Protein AF-A0A352CDT3-F1 (afdb_monomer)

Secondary structure (DSSP, 8-state):
-HHHH-SSS-EEEEESSHHHHHHHHIIIIIS---EEEEE--TTS---GGG--TTSEEEE-SEETTTTEE----TTS-TT-

Solvent-accessible surface area (backbone atoms only — not comparable to full-atom values): 4871 Å² total; per-residue (Å²): 111,68,91,80,75,64,73,95,51,42,33,38,37,41,20,30,26,67,70,26,50,51,49,48,45,40,41,54,74,72,66,59,48,65,63,47,79,43,72,33,60,78,52,34,85,44,75,59,74,72,57,54,92,80,35,51,82,45,64,57,64,61,24,73,84,42,74,42,59,66,92,76,64,87,55,53,72,89,91,114

Sequence (80 aa):
AMWSMLGPRPVDVFAWESFGEDWVTDAVKQLKLDAKIHVAPYGVLPDLRAARADADIVFTQNGTTAGVKIPDFDWIAADR

Foldseek 3Di:
DVLVPDDPFEEEQWDQADVSVVVVCCCCPPVNGNYDYFYDHHLDGGDLLVDDQGHHYHYDQQRPRRRDHDPDDPSHDPVD

Mean predicted aligned error: 3.01 Å

Radius of gyration: 11.99 Å; Cα contacts (8 Å, |Δi|>4): 131; chains: 1; bounding box: 27×27×27 Å

Structure (mmCIF, N/CA/C/O backbone):
data_AF-A0A352CDT3-F1
#
_entry.id   AF-A0A352CDT3-F1
#
loop_
_atom_site.group_PDB
_atom_site.id
_atom_site.type_symbol
_atom_site.label_atom_id
_atom_site.label_alt_id
_atom_site.label_comp_id
_atom_site.label_asym_id
_atom_site.label_entity_id
_atom_site.label_seq_id
_atom_site.pdbx_PDB_ins_code
_atom_site.Cartn_x
_atom_site.Cartn_y
_atom_site.Cartn_z
_atom_site.occupancy
_atom_site.B_iso_or_equiv
_atom_site.auth_seq_id
_atom_site.auth_comp_id
_atom_site.auth_asym_id
_atom_site.auth_atom_id
_atom_site.pdbx_PDB_model_num
ATOM 1 N N . ALA A 1 1 ? -8.536 8.448 -2.005 1.00 70.12 1 ALA A N 1
ATOM 2 C CA . ALA A 1 1 ? -9.470 7.413 -1.510 1.00 70.12 1 ALA A CA 1
ATOM 3 C C . ALA A 1 1 ? -8.984 6.784 -0.203 1.00 70.12 1 ALA A C 1
ATOM 5 O O . ALA A 1 1 ? -9.779 6.697 0.718 1.00 70.12 1 ALA A O 1
ATOM 6 N N . MET A 1 2 ? -7.697 6.418 -0.086 1.00 85.06 2 MET A N 1
ATOM 7 C CA . MET A 1 2 ? -7.101 5.787 1.108 1.00 85.06 2 MET A CA 1
ATOM 8 C C . MET A 1 2 ? -7.578 6.366 2.457 1.00 85.06 2 MET A C 1
ATOM 10 O O . MET A 1 2 ? -8.055 5.623 3.306 1.00 85.06 2 MET A O 1
ATOM 14 N N . TRP A 1 3 ? -7.545 7.694 2.611 1.00 89.94 3 TRP A N 1
ATOM 15 C CA . TRP A 1 3 ? -7.921 8.405 3.843 1.00 89.94 3 TRP A CA 1
ATOM 16 C C . TRP A 1 3 ? -9.366 8.186 4.315 1.00 89.94 3 TRP A C 1
ATOM 18 O O . TRP A 1 3 ? -9.672 8.438 5.474 1.00 89.94 3 TRP A O 1
ATOM 28 N N . SER A 1 4 ? -10.261 7.743 3.434 1.00 90.06 4 SER A N 1
ATOM 29 C CA . SER A 1 4 ? -11.674 7.511 3.753 1.00 90.06 4 SER A CA 1
ATOM 30 C C . SER A 1 4 ? -12.051 6.028 3.748 1.00 90.06 4 SER A C 1
ATOM 32 O O . SER A 1 4 ? -13.212 5.711 3.977 1.00 90.06 4 SER A O 1
ATOM 34 N N . MET A 1 5 ? -11.104 5.130 3.448 1.00 89.50 5 MET A N 1
ATOM 35 C CA . MET A 1 5 ? -11.356 3.690 3.284 1.00 89.50 5 MET A CA 1
ATOM 36 C C . MET A 1 5 ? -10.648 2.820 4.330 1.00 89.50 5 MET A C 1
ATOM 38 O O . MET A 1 5 ? -10.983 1.649 4.447 1.00 89.50 5 MET A O 1
ATOM 42 N N . LEU A 1 6 ? -9.689 3.370 5.081 1.00 92.44 6 LEU A N 1
ATOM 43 C CA . LEU A 1 6 ? -8.901 2.640 6.080 1.00 92.44 6 LEU A CA 1
ATOM 44 C C . LEU A 1 6 ? -9.288 3.028 7.514 1.00 92.44 6 LEU A C 1
ATOM 46 O O . LEU A 1 6 ? -9.877 4.085 7.740 1.00 92.44 6 LEU A O 1
ATOM 50 N N . GLY A 1 7 ? -8.914 2.190 8.487 1.00 87.25 7 GLY A N 1
ATOM 51 C CA . GLY A 1 7 ? -9.083 2.477 9.921 1.00 87.25 7 GLY A CA 1
ATOM 52 C C . GLY A 1 7 ? -9.571 1.303 10.779 1.00 87.25 7 GLY A C 1
ATOM 53 O O . GLY A 1 7 ? -9.041 1.123 11.873 1.00 87.25 7 GLY A O 1
ATOM 54 N N . PRO A 1 8 ? -10.551 0.495 10.330 1.00 91.88 8 PRO A N 1
ATOM 55 C CA . PRO A 1 8 ? -11.089 -0.598 11.148 1.00 91.88 8 PRO A CA 1
ATOM 56 C C . PRO A 1 8 ? -10.177 -1.825 11.295 1.00 91.88 8 PRO A C 1
ATOM 58 O O . PRO A 1 8 ? -10.337 -2.579 12.253 1.00 91.88 8 PRO A O 1
ATOM 61 N N . ARG A 1 9 ? -9.255 -2.054 10.351 1.00 94.12 9 ARG A N 1
ATOM 62 C CA . ARG A 1 9 ? -8.326 -3.196 10.338 1.00 94.12 9 ARG A CA 1
ATOM 63 C C . ARG A 1 9 ? -6.872 -2.710 10.379 1.00 94.12 9 ARG A C 1
ATOM 65 O O . ARG A 1 9 ? -6.612 -1.574 9.971 1.00 94.12 9 ARG A O 1
ATOM 72 N N . PRO A 1 10 ? -5.920 -3.554 10.826 1.00 95.62 10 PRO A N 1
ATOM 73 C CA . PRO A 1 10 ? -4.502 -3.310 10.586 1.00 95.62 10 PRO A CA 1
ATOM 74 C C . PRO A 1 10 ? -4.237 -3.138 9.089 1.00 95.62 10 PRO A C 1
ATOM 76 O O . PRO A 1 10 ? -4.980 -3.663 8.259 1.00 95.62 10 PRO A O 1
ATOM 79 N N . VAL A 1 11 ? -3.162 -2.437 8.740 1.00 96.81 11 VAL A N 1
ATOM 80 C CA . VAL A 1 11 ? -2.823 -2.134 7.344 1.00 96.81 11 VAL A CA 1
ATOM 81 C C . VAL A 1 11 ? -1.411 -2.611 7.024 1.00 96.81 11 VAL A C 1
ATOM 83 O O . VAL A 1 11 ? -0.492 -2.436 7.819 1.00 96.81 11 VAL A O 1
ATOM 86 N N . ASP A 1 12 ? -1.224 -3.203 5.852 1.00 97.38 12 ASP A N 1
ATOM 87 C CA . ASP A 1 12 ? 0.085 -3.433 5.248 1.00 97.38 12 ASP A CA 1
ATOM 88 C C . ASP A 1 12 ? 0.302 -2.430 4.117 1.00 97.38 12 ASP A C 1
ATOM 90 O O . ASP A 1 12 ? -0.505 -2.344 3.190 1.00 97.38 12 ASP A O 1
ATOM 94 N N . VAL A 1 13 ? 1.402 -1.680 4.178 1.00 97.31 13 VAL A N 1
ATOM 95 C CA . VAL A 1 13 ? 1.777 -0.727 3.125 1.00 97.31 13 VAL A CA 1
ATOM 96 C C . VAL A 1 13 ? 3.065 -1.1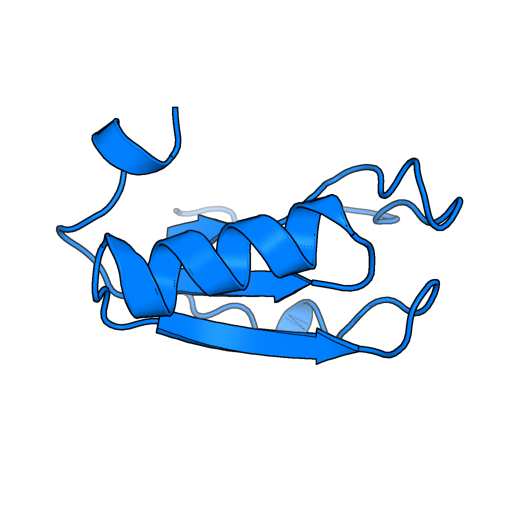94 2.460 1.00 97.31 13 VAL A C 1
ATOM 98 O O . VAL A 1 13 ? 4.098 -1.306 3.122 1.00 97.31 13 VAL A O 1
ATOM 101 N N . PHE A 1 14 ? 3.009 -1.451 1.155 1.00 97.12 14 PHE A N 1
ATOM 102 C CA . PHE A 1 14 ? 4.158 -1.846 0.340 1.00 97.12 14 PHE A CA 1
ATOM 103 C C . PHE A 1 14 ? 4.638 -0.661 -0.501 1.00 97.12 14 PHE A C 1
ATOM 105 O O . PHE A 1 14 ? 3.846 -0.050 -1.221 1.00 97.12 14 PHE A O 1
ATOM 112 N N . ALA A 1 15 ? 5.934 -0.352 -0.430 1.00 96.25 15 ALA A N 1
ATOM 113 C CA . ALA A 1 15 ? 6.528 0.797 -1.112 1.00 96.25 15 ALA A CA 1
ATOM 114 C C . ALA A 1 15 ? 7.872 0.446 -1.771 1.00 96.25 15 ALA A C 1
ATOM 116 O O . ALA A 1 15 ? 8.748 -0.150 -1.146 1.00 96.25 15 ALA A O 1
ATOM 117 N N . TRP A 1 16 ? 8.026 0.832 -3.038 1.00 94.94 16 TRP A N 1
ATOM 118 C CA . TRP A 1 16 ? 9.253 0.668 -3.839 1.00 94.94 16 TRP A CA 1
ATOM 119 C C . TRP A 1 16 ? 9.478 1.819 -4.830 1.00 94.94 16 TRP A C 1
ATOM 121 O O . TRP A 1 16 ? 10.252 1.712 -5.787 1.00 94.94 16 TRP A O 1
ATOM 131 N N . GLU A 1 17 ? 8.724 2.898 -4.648 1.00 93.19 17 GLU A N 1
ATOM 132 C CA . GLU A 1 17 ? 8.619 4.030 -5.556 1.00 93.19 17 GLU A CA 1
ATOM 133 C C . GLU A 1 17 ? 8.009 5.222 -4.798 1.00 93.19 17 GLU A C 1
ATOM 135 O O . GLU A 1 17 ? 7.415 5.037 -3.729 1.00 93.19 17 GLU A O 1
ATOM 140 N N . SER A 1 18 ? 8.138 6.433 -5.340 1.00 93.44 18 SER A N 1
ATOM 141 C CA . SER A 1 18 ? 7.804 7.675 -4.629 1.00 93.44 18 SER A CA 1
ATOM 142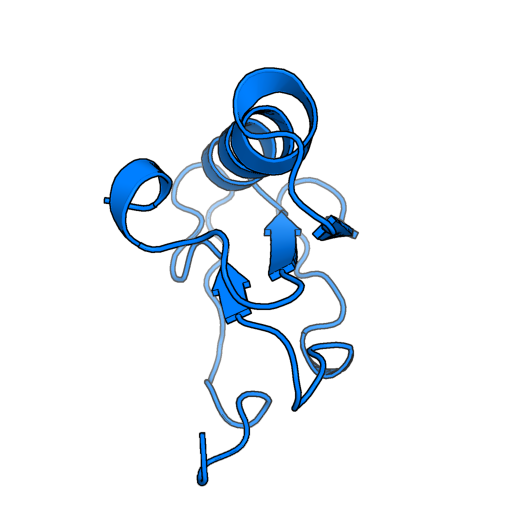 C C . SER A 1 18 ? 6.361 7.751 -4.112 1.00 93.44 18 SER A C 1
ATOM 144 O O . SER A 1 18 ? 6.159 8.134 -2.964 1.00 93.44 18 SER A O 1
ATOM 146 N N . PHE A 1 19 ? 5.348 7.346 -4.888 1.00 93.50 19 PHE A N 1
ATOM 147 C CA . PHE A 1 19 ? 3.958 7.397 -4.406 1.00 93.50 19 PHE A CA 1
ATOM 148 C C . PHE A 1 19 ? 3.703 6.407 -3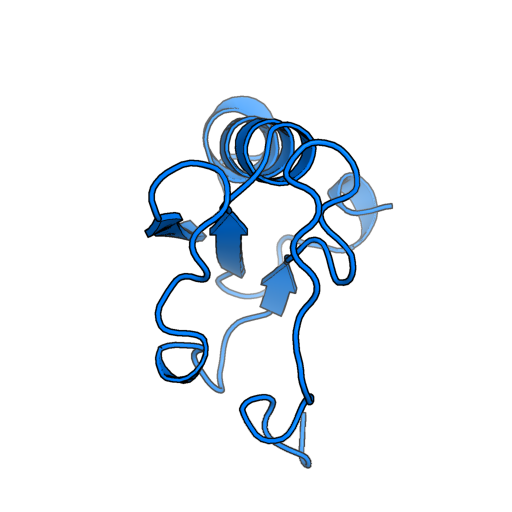.262 1.00 93.50 19 PHE A C 1
ATOM 150 O O . PHE A 1 19 ? 2.928 6.696 -2.351 1.00 93.50 19 PHE A O 1
ATOM 157 N N . GLY A 1 20 ? 4.371 5.250 -3.281 1.00 93.56 20 GLY A N 1
ATOM 158 C CA . GLY A 1 20 ? 4.307 4.292 -2.180 1.00 93.56 20 GLY A CA 1
ATOM 159 C C . GLY A 1 20 ? 4.908 4.867 -0.895 1.00 93.56 20 GLY A C 1
ATOM 160 O O . GLY A 1 20 ? 4.338 4.692 0.180 1.00 93.56 20 GLY A O 1
ATOM 161 N N . GLU A 1 21 ? 6.021 5.600 -0.996 1.00 94.44 21 GLU A N 1
ATOM 162 C CA . GLU A 1 21 ? 6.642 6.285 0.148 1.00 94.44 21 GLU A CA 1
ATOM 163 C C . GLU A 1 21 ? 5.742 7.387 0.736 1.00 94.44 21 GLU A C 1
ATOM 165 O O . GLU A 1 21 ? 5.644 7.528 1.963 1.00 94.44 21 GLU A O 1
ATOM 170 N N . ASP A 1 22 ? 5.024 8.123 -0.114 1.00 95.00 22 ASP A N 1
ATOM 171 C CA . ASP A 1 22 ? 4.029 9.104 0.332 1.00 95.00 22 ASP A CA 1
ATOM 172 C C . ASP A 1 22 ? 2.877 8.424 1.086 1.00 95.00 22 ASP A C 1
ATOM 174 O O . ASP A 1 22 ? 2.465 8.886 2.152 1.00 95.00 22 ASP A O 1
ATOM 178 N N . TRP A 1 23 ? 2.398 7.270 0.612 1.00 95.19 23 TRP A N 1
ATOM 179 C CA . TRP A 1 23 ? 1.347 6.514 1.304 1.00 95.19 23 TRP A CA 1
ATOM 180 C C . TRP A 1 23 ? 1.806 5.918 2.633 1.00 95.19 23 TRP A C 1
ATOM 182 O O . TRP A 1 23 ? 1.028 5.891 3.587 1.00 95.19 23 TRP A O 1
ATOM 192 N N . VAL A 1 24 ? 3.072 5.506 2.741 1.00 96.06 24 VAL A N 1
ATOM 193 C CA . VAL A 1 24 ? 3.690 5.144 4.027 1.00 96.06 24 VAL A CA 1
ATOM 194 C C . VAL A 1 24 ? 3.639 6.331 4.988 1.00 96.06 24 VAL A C 1
ATOM 196 O O . VAL A 1 24 ? 3.244 6.183 6.148 1.00 96.06 24 VAL A O 1
ATOM 199 N N . THR A 1 25 ? 3.995 7.524 4.509 1.00 96.06 25 THR A N 1
ATOM 200 C CA . THR A 1 25 ? 3.945 8.751 5.311 1.00 96.06 25 THR A CA 1
ATOM 201 C C . THR A 1 25 ? 2.523 9.068 5.766 1.00 96.06 25 THR A C 1
ATOM 203 O O . THR A 1 25 ? 2.317 9.360 6.945 1.00 96.06 25 THR A O 1
ATOM 206 N N . ASP A 1 26 ? 1.542 8.966 4.878 1.00 95.38 26 ASP A N 1
ATOM 207 C CA . ASP A 1 26 ? 0.137 9.190 5.203 1.00 95.38 26 ASP A CA 1
ATOM 208 C C . ASP A 1 26 ? -0.388 8.180 6.230 1.00 95.38 26 ASP A C 1
ATOM 210 O O . ASP A 1 26 ? -0.969 8.580 7.240 1.00 95.38 26 ASP A O 1
ATOM 214 N N . ALA A 1 27 ? -0.142 6.883 6.028 1.00 95.44 27 ALA A N 1
ATOM 215 C CA . ALA A 1 27 ? -0.606 5.829 6.931 1.00 95.44 27 ALA A CA 1
ATOM 216 C C . ALA A 1 27 ? -0.024 5.980 8.346 1.00 95.44 27 ALA A C 1
ATOM 218 O O . ALA A 1 27 ? -0.753 5.862 9.333 1.00 95.44 27 ALA A O 1
ATOM 219 N N . VAL A 1 28 ? 1.275 6.284 8.450 1.00 94.62 28 VAL A N 1
ATOM 220 C CA . VAL A 1 28 ? 1.987 6.340 9.736 1.00 94.62 28 VAL A CA 1
ATOM 221 C C . VAL A 1 28 ? 1.862 7.707 10.402 1.00 94.62 28 VAL A C 1
ATOM 223 O O . VAL A 1 28 ? 1.526 7.793 11.582 1.00 94.62 28 VAL A O 1
ATOM 226 N N . LYS A 1 29 ? 2.157 8.795 9.682 1.00 95.56 29 LYS A N 1
ATOM 227 C CA . LYS A 1 29 ? 2.276 10.133 10.284 1.00 95.56 29 LYS A CA 1
ATOM 228 C C . LYS A 1 29 ? 0.945 10.874 10.342 1.00 95.56 29 LYS A C 1
ATOM 230 O O . LYS A 1 29 ? 0.697 11.555 11.336 1.00 95.56 29 LYS A O 1
ATOM 235 N N . GLN A 1 30 ? 0.116 10.757 9.304 1.00 95.62 30 GLN A N 1
AT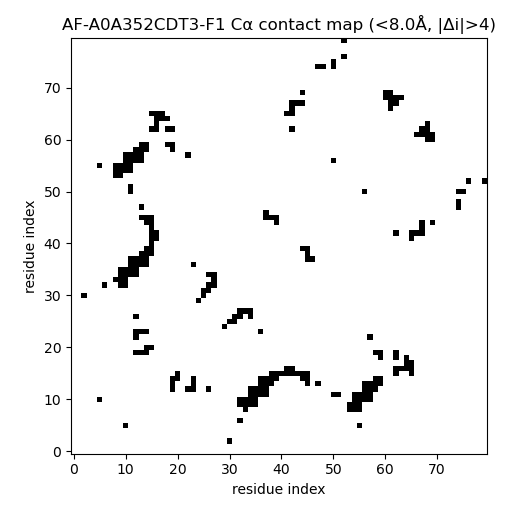OM 236 C CA . GLN A 1 30 ? -1.133 11.521 9.203 1.00 95.62 30 GLN A CA 1
ATOM 237 C C . GLN A 1 30 ? -2.301 10.771 9.846 1.00 95.62 30 GLN A C 1
ATOM 239 O O . GLN A 1 30 ? -2.954 11.294 10.746 1.00 95.62 30 GLN A O 1
ATOM 244 N N . LEU A 1 31 ? -2.526 9.527 9.422 1.00 94.69 31 LEU A N 1
ATOM 245 C CA . LEU A 1 31 ? -3.659 8.708 9.852 1.00 94.69 31 LEU A CA 1
ATOM 246 C C . LEU A 1 31 ? -3.373 7.908 11.129 1.00 94.69 31 LEU A C 1
ATOM 248 O O . LEU A 1 31 ? -4.312 7.553 11.836 1.00 94.69 31 LEU A O 1
ATOM 252 N N . LYS A 1 32 ? -2.091 7.665 11.444 1.00 95.12 32 LYS A N 1
ATOM 253 C CA . LYS A 1 32 ? -1.635 6.920 12.634 1.00 95.12 32 LYS A CA 1
ATOM 254 C C . LYS A 1 32 ? -2.296 5.543 12.752 1.00 95.12 32 LYS A C 1
ATOM 256 O O . LYS A 1 32 ? -2.741 5.144 13.827 1.00 95.12 32 LYS A O 1
ATOM 261 N N . LEU A 1 33 ? -2.383 4.845 11.625 1.00 95.44 33 LEU A N 1
ATOM 262 C CA . LEU A 1 33 ? -2.958 3.506 11.539 1.00 95.44 33 LEU A CA 1
ATOM 263 C C . LEU A 1 33 ? -2.027 2.481 12.199 1.00 95.44 33 LEU A C 1
ATOM 265 O O . LEU A 1 33 ? -0.816 2.697 12.283 1.00 95.44 33 LEU A O 1
ATOM 269 N N . ASP A 1 34 ? -2.581 1.336 12.604 1.00 96.06 34 ASP A N 1
ATOM 270 C CA . ASP A 1 34 ? -1.785 0.143 12.913 1.00 96.06 34 ASP A CA 1
ATOM 271 C C . ASP A 1 34 ? -1.209 -0.430 11.608 1.00 96.06 34 ASP A C 1
ATOM 273 O O . ASP A 1 34 ? -1.788 -1.315 10.971 1.00 96.06 34 ASP A O 1
ATOM 277 N N . ALA A 1 35 ? -0.112 0.175 11.152 1.00 95.94 35 ALA A N 1
ATOM 278 C CA . ALA A 1 35 ? 0.484 -0.076 9.852 1.00 95.94 35 ALA A CA 1
ATOM 279 C C . ALA A 1 35 ? 1.799 -0.854 9.975 1.00 95.94 35 ALA A C 1
ATOM 281 O O . ALA A 1 35 ? 2.741 -0.420 10.645 1.00 95.94 35 ALA A O 1
ATOM 282 N N . LYS A 1 36 ? 1.903 -1.966 9.245 1.00 97.25 36 LYS A N 1
ATOM 283 C CA . LYS A 1 36 ? 3.173 -2.640 8.978 1.00 97.25 36 LYS A CA 1
ATOM 284 C C . LYS A 1 36 ? 3.687 -2.198 7.613 1.00 97.25 36 LYS A C 1
ATOM 286 O O . LYS A 1 36 ? 2.975 -2.247 6.612 1.00 97.25 36 LYS A O 1
ATOM 291 N N . ILE A 1 37 ? 4.935 -1.747 7.592 1.00 97.50 37 ILE A N 1
ATOM 292 C CA . ILE A 1 37 ? 5.553 -1.155 6.409 1.00 97.50 37 ILE A CA 1
ATOM 293 C C . ILE A 1 37 ? 6.509 -2.157 5.768 1.00 97.50 37 ILE A C 1
ATOM 295 O O . ILE A 1 37 ? 7.390 -2.699 6.437 1.00 97.50 37 ILE A O 1
ATOM 299 N N . HIS A 1 38 ? 6.365 -2.346 4.460 1.00 96.75 38 HIS A N 1
ATOM 300 C CA . HIS A 1 38 ? 7.192 -3.219 3.635 1.00 96.75 38 HIS A CA 1
ATOM 301 C C . HIS A 1 38 ? 7.873 -2.374 2.553 1.00 96.75 38 HIS A C 1
ATOM 303 O O . HIS A 1 38 ? 7.363 -2.228 1.441 1.00 96.75 38 HIS A O 1
ATOM 309 N N . VAL A 1 39 ? 9.008 -1.763 2.902 1.00 94.19 39 VAL A N 1
ATOM 310 C CA . VAL A 1 39 ? 9.791 -0.933 1.971 1.00 94.19 39 VAL A CA 1
ATOM 311 C C . VAL A 1 39 ? 10.910 -1.754 1.343 1.00 94.19 39 VAL A C 1
ATOM 313 O O . VAL A 1 39 ? 11.622 -2.482 2.036 1.00 94.19 39 VAL A O 1
ATOM 316 N N . ALA A 1 40 ? 11.095 -1.586 0.040 1.00 93.12 40 ALA A N 1
ATOM 317 C CA . ALA A 1 40 ? 12.266 -2.044 -0.693 1.00 93.12 40 ALA A CA 1
ATOM 318 C C . ALA A 1 40 ? 12.971 -0.856 -1.370 1.00 93.12 40 ALA A C 1
ATOM 320 O O . ALA A 1 40 ? 12.383 0.222 -1.488 1.00 93.12 40 ALA A O 1
ATOM 321 N N . PRO A 1 41 ? 14.239 -1.016 -1.797 1.00 93.44 41 PRO A N 1
ATOM 322 C CA . PRO A 1 41 ? 14.929 0.019 -2.556 1.00 93.44 41 PRO A CA 1
ATOM 323 C C . PRO A 1 41 ? 14.133 0.453 -3.790 1.00 93.44 41 PRO A C 1
ATOM 325 O O . PRO A 1 41 ? 13.405 -0.341 -4.385 1.00 93.44 41 PRO A O 1
ATOM 328 N N . TYR A 1 42 ? 14.315 1.704 -4.203 1.00 91.38 42 TYR A N 1
ATOM 329 C CA . TYR A 1 42 ? 13.651 2.258 -5.379 1.00 91.38 42 TYR A CA 1
ATOM 330 C C . TYR A 1 42 ? 13.855 1.371 -6.618 1.00 91.38 42 TYR A C 1
ATOM 332 O O . TYR A 1 42 ? 14.990 1.056 -6.984 1.00 91.38 42 TYR A O 1
ATOM 340 N N . GLY A 1 43 ? 12.760 0.966 -7.266 1.00 90.12 43 GLY A N 1
ATOM 341 C CA . GLY A 1 43 ? 12.809 0.056 -8.419 1.00 90.12 43 GLY A CA 1
ATOM 342 C C . GLY A 1 43 ? 13.036 -1.414 -8.067 1.00 90.12 43 GLY A C 1
ATOM 343 O O . GLY A 1 43 ? 13.366 -2.208 -8.945 1.00 90.12 43 GLY A O 1
ATOM 344 N N . VAL A 1 44 ? 12.841 -1.808 -6.810 1.00 94.06 44 VAL A N 1
ATOM 345 C CA . VAL A 1 44 ? 12.899 -3.205 -6.365 1.00 94.06 44 VAL A CA 1
ATOM 346 C C . VAL A 1 44 ? 11.605 -3.544 -5.644 1.00 94.06 44 VAL A C 1
ATOM 348 O O . VAL A 1 44 ? 11.230 -2.853 -4.708 1.00 94.06 44 VAL A O 1
ATOM 351 N N . LEU A 1 45 ? 10.918 -4.615 -6.048 1.00 93.75 45 LEU A N 1
ATOM 352 C CA . LEU A 1 45 ? 9.706 -5.039 -5.345 1.00 93.75 45 LEU A CA 1
ATOM 353 C C . LEU A 1 45 ? 10.050 -5.576 -3.940 1.00 93.75 45 LEU A C 1
ATOM 355 O O . LEU A 1 45 ? 10.986 -6.372 -3.814 1.00 93.75 45 LEU A O 1
ATOM 359 N N . PRO A 1 46 ? 9.297 -5.192 -2.893 1.00 94.12 46 PRO A N 1
ATOM 360 C CA . PRO A 1 46 ? 9.370 -5.841 -1.589 1.00 94.12 46 PRO A CA 1
ATOM 361 C C . PRO A 1 46 ? 8.800 -7.263 -1.660 1.00 94.12 46 PRO A C 1
ATOM 363 O O . PRO A 1 46 ? 8.168 -7.650 -2.645 1.00 94.12 46 PRO A O 1
ATOM 366 N N . ASP A 1 47 ? 8.991 -8.048 -0.600 1.00 94.38 47 ASP A N 1
ATOM 367 C CA . ASP A 1 47 ? 8.381 -9.376 -0.508 1.00 94.38 47 ASP A CA 1
ATOM 368 C C . ASP A 1 47 ? 6.860 -9.270 -0.319 1.00 94.38 47 ASP A C 1
ATOM 370 O O . ASP A 1 47 ? 6.353 -9.169 0.798 1.00 94.38 47 ASP A O 1
ATOM 374 N N . LEU A 1 48 ? 6.124 -9.305 -1.432 1.00 95.25 48 LEU A N 1
ATOM 375 C CA . LEU A 1 48 ? 4.661 -9.209 -1.455 1.00 95.25 48 LEU A CA 1
ATOM 376 C C . LEU A 1 48 ? 3.976 -10.367 -0.711 1.00 95.25 48 LEU A C 1
ATOM 378 O O . LEU A 1 48 ? 2.842 -10.228 -0.258 1.00 95.25 48 LEU A O 1
ATOM 382 N N . ARG A 1 49 ? 4.665 -11.499 -0.512 1.00 94.00 49 ARG A N 1
ATOM 383 C CA . ARG A 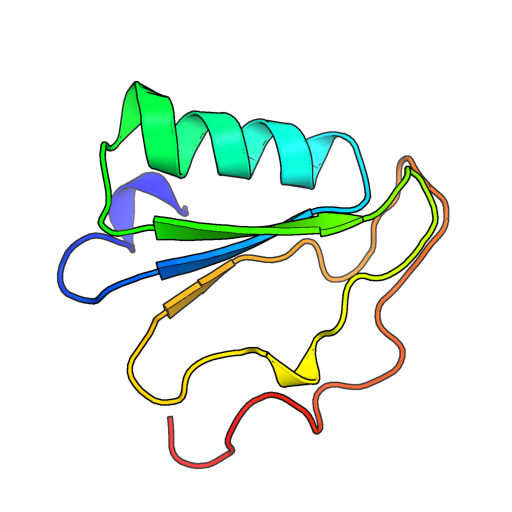1 49 ? 4.124 -12.650 0.2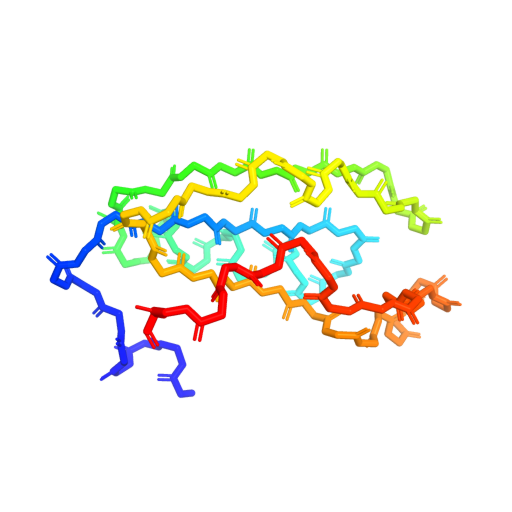32 1.00 94.00 49 ARG A CA 1
ATOM 384 C C . ARG A 1 49 ? 4.031 -12.391 1.733 1.00 94.00 49 ARG A C 1
ATOM 386 O O . ARG A 1 49 ? 3.393 -13.163 2.443 1.00 94.00 49 ARG A O 1
ATOM 393 N N . ALA A 1 50 ? 4.625 -11.303 2.219 1.00 94.38 50 ALA A N 1
ATOM 394 C CA . ALA A 1 50 ? 4.487 -10.861 3.599 1.00 94.38 50 ALA A CA 1
ATOM 395 C C . ALA A 1 50 ? 3.114 -10.228 3.909 1.00 94.38 50 ALA A C 1
ATOM 397 O O . ALA A 1 50 ? 2.883 -9.848 5.060 1.00 94.38 50 ALA A O 1
ATOM 398 N N . ALA A 1 51 ? 2.224 -10.107 2.913 1.00 95.25 51 ALA A N 1
ATOM 399 C CA . ALA A 1 51 ? 0.884 -9.553 3.068 1.00 95.25 51 ALA A CA 1
ATOM 400 C C . ALA A 1 51 ? 0.026 -10.383 4.036 1.00 95.25 51 ALA A C 1
ATOM 402 O O . ALA A 1 51 ? -0.260 -11.562 3.814 1.00 95.25 51 ALA A O 1
ATOM 403 N N . ARG A 1 52 ? -0.433 -9.751 5.117 1.00 94.31 52 ARG A N 1
ATOM 404 C CA . ARG A 1 52 ? -1.200 -10.410 6.185 1.00 94.31 52 ARG A CA 1
AT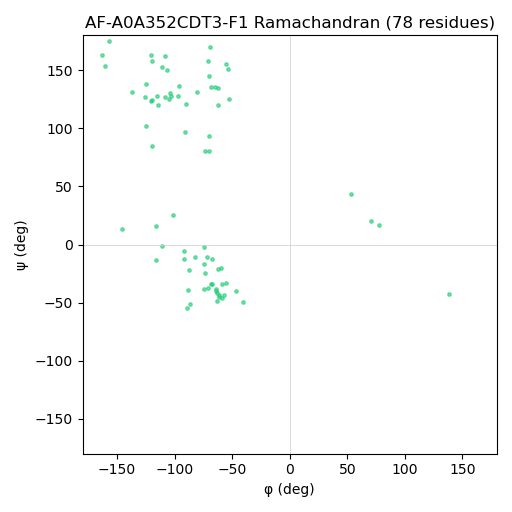OM 405 C C . ARG A 1 52 ? -2.668 -10.590 5.819 1.00 94.31 52 ARG A C 1
ATOM 407 O O . ARG A 1 52 ? -3.302 -9.628 5.390 1.00 94.31 52 ARG A O 1
ATOM 414 N N . ALA A 1 53 ? -3.208 -11.800 6.007 1.00 91.94 53 ALA A N 1
ATOM 415 C CA . ALA A 1 53 ? -4.602 -12.184 5.706 1.00 91.94 53 ALA A CA 1
ATOM 416 C C . ALA A 1 53 ? -5.653 -11.296 6.393 1.00 91.94 53 ALA A C 1
ATOM 418 O O . ALA A 1 53 ? -6.722 -11.030 5.848 1.00 91.94 53 ALA A O 1
ATOM 419 N N . ASP A 1 54 ? -5.332 -10.821 7.590 1.00 93.25 54 ASP A N 1
ATOM 420 C CA . ASP A 1 54 ? -6.210 -10.051 8.456 1.00 93.25 54 ASP A CA 1
ATOM 421 C C . ASP A 1 54 ? -6.106 -8.526 8.264 1.00 93.25 54 ASP A C 1
ATOM 423 O O . ASP A 1 54 ? -6.937 -7.806 8.823 1.00 93.25 54 ASP A O 1
ATOM 427 N N . ALA A 1 55 ? -5.170 -8.041 7.442 1.00 95.25 55 ALA A N 1
ATOM 428 C CA . ALA A 1 55 ? -4.915 -6.619 7.206 1.00 95.25 55 ALA A CA 1
ATOM 429 C C . ALA A 1 55 ? -5.405 -6.128 5.832 1.00 95.25 55 ALA A C 1
ATOM 431 O O . ALA A 1 55 ? -5.374 -6.876 4.850 1.00 95.25 55 ALA A O 1
ATOM 432 N N . ASP A 1 56 ? -5.783 -4.850 5.756 1.00 95.62 56 ASP A N 1
ATOM 433 C CA . ASP A 1 56 ? -5.973 -4.149 4.482 1.00 95.62 56 ASP A CA 1
ATOM 434 C C . ASP A 1 56 ? -4.613 -3.921 3.807 1.00 95.62 56 ASP A C 1
ATOM 436 O O . ASP A 1 56 ? -3.609 -3.688 4.480 1.00 95.62 56 ASP A O 1
ATOM 440 N N . ILE A 1 57 ? -4.563 -3.976 2.476 1.00 95.38 57 ILE A N 1
ATOM 441 C CA . ILE A 1 57 ? -3.308 -3.898 1.715 1.00 95.38 57 ILE A CA 1
ATOM 442 C C . ILE A 1 57 ? -3.300 -2.628 0.864 1.00 95.38 57 ILE A C 1
ATOM 444 O O . ILE A 1 57 ? -4.211 -2.388 0.072 1.00 95.38 57 ILE A O 1
ATOM 448 N N . VAL A 1 58 ? -2.237 -1.836 0.989 1.00 95.75 58 VAL A N 1
ATOM 449 C CA . VAL A 1 58 ? -1.994 -0.624 0.203 1.00 95.75 58 VAL A CA 1
ATOM 450 C C . VAL A 1 58 ? -0.681 -0.771 -0.559 1.00 95.75 58 VAL A C 1
ATOM 452 O O . VAL A 1 58 ? 0.368 -1.012 0.034 1.00 95.75 58 VAL A O 1
ATOM 455 N N . PHE A 1 59 ? -0.729 -0.625 -1.881 1.00 95.06 59 PHE A N 1
ATOM 456 C CA . PHE A 1 59 ? 0.440 -0.750 -2.750 1.00 95.06 59 PHE A CA 1
ATOM 457 C C . PHE A 1 59 ? 0.193 -0.075 -4.101 1.00 95.06 59 PHE A C 1
ATOM 459 O O . PHE A 1 59 ? -0.945 0.010 -4.571 1.00 95.06 59 PHE A O 1
ATOM 466 N N . THR A 1 60 ? 1.255 0.375 -4.763 1.00 93.38 60 THR A N 1
ATOM 467 C CA . THR A 1 60 ? 1.158 0.989 -6.090 1.00 93.38 60 THR A CA 1
ATOM 468 C C . THR A 1 60 ? 1.304 -0.070 -7.176 1.00 93.38 60 THR A C 1
ATOM 470 O O . THR A 1 60 ? 2.403 -0.427 -7.557 1.00 93.38 60 THR A O 1
ATOM 473 N N . GLN A 1 61 ? 0.200 -0.591 -7.722 1.00 91.69 61 GLN A N 1
ATOM 474 C CA . GLN A 1 61 ? 0.236 -1.687 -8.715 1.00 91.69 61 GLN A CA 1
ATOM 475 C C . GLN A 1 61 ? 1.267 -1.485 -9.847 1.00 91.69 61 GLN A C 1
ATOM 477 O O . GLN A 1 61 ? 1.936 -2.432 -10.273 1.00 91.69 61 GLN A O 1
ATOM 482 N N . ASN A 1 62 ? 1.388 -0.251 -10.334 1.00 91.50 62 ASN A N 1
ATOM 483 C CA . ASN A 1 62 ? 2.381 0.150 -11.317 1.00 91.50 62 ASN A CA 1
ATOM 484 C C . ASN A 1 62 ? 3.184 1.331 -10.766 1.00 91.50 62 ASN A C 1
ATOM 486 O O . ASN A 1 62 ? 2.703 2.463 -10.798 1.00 91.50 62 ASN A O 1
ATOM 490 N N . GLY A 1 63 ? 4.401 1.068 -10.293 1.00 84.81 63 GLY A N 1
ATOM 491 C CA . GLY A 1 63 ? 5.315 2.090 -9.795 1.00 84.81 63 GLY A CA 1
ATOM 492 C C . GLY A 1 63 ? 5.892 2.903 -10.946 1.00 84.81 63 GLY A C 1
ATOM 493 O O . GLY A 1 63 ? 7.005 2.648 -11.401 1.00 84.81 63 GLY A O 1
ATOM 494 N N . THR A 1 64 ? 5.124 3.871 -11.449 1.00 83.75 64 THR A N 1
ATOM 495 C CA . THR A 1 64 ? 5.460 4.662 -12.646 1.00 83.75 64 THR A CA 1
ATOM 496 C C . THR A 1 64 ? 6.769 5.421 -12.514 1.00 83.75 64 THR A C 1
ATOM 498 O O . THR A 1 64 ? 7.473 5.587 -13.505 1.00 83.75 64 THR A O 1
ATOM 501 N N . THR A 1 65 ? 7.100 5.880 -11.307 1.00 84.19 65 THR A N 1
ATOM 502 C CA . THR A 1 65 ? 8.333 6.636 -11.055 1.00 84.19 65 THR A CA 1
ATOM 503 C C . THR A 1 65 ? 9.556 5.722 -11.151 1.00 84.19 65 THR A C 1
ATOM 505 O O . THR A 1 65 ? 10.584 6.108 -11.709 1.00 84.19 65 THR A O 1
ATOM 508 N N . ALA A 1 66 ? 9.434 4.482 -10.676 1.00 87.38 66 ALA A N 1
ATOM 509 C CA . ALA A 1 66 ? 10.510 3.501 -10.668 1.00 87.38 66 ALA A CA 1
ATOM 510 C C . ALA A 1 66 ? 10.560 2.603 -11.918 1.00 87.38 66 ALA A C 1
ATOM 512 O O 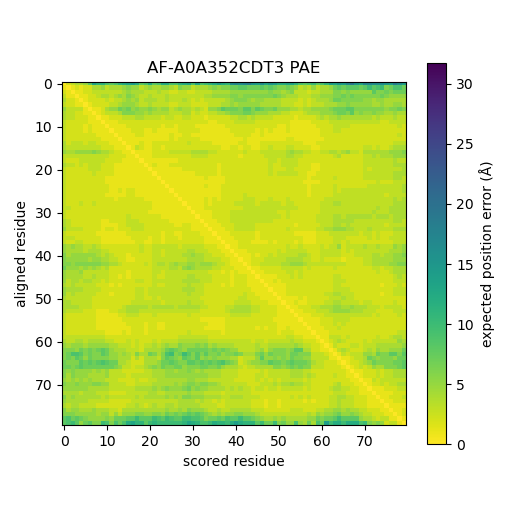. ALA A 1 66 ? 11.540 1.893 -12.124 1.00 87.38 66 ALA A O 1
ATOM 513 N N . GLY A 1 67 ? 9.515 2.614 -12.753 1.00 89.00 67 GLY A N 1
ATOM 514 C CA . GLY A 1 67 ? 9.404 1.743 -13.926 1.00 89.00 67 GLY A CA 1
ATOM 515 C C . GLY A 1 67 ? 9.165 0.268 -13.582 1.00 89.00 67 GLY A C 1
ATOM 516 O O . GLY A 1 67 ? 9.416 -0.601 -14.415 1.00 89.00 67 GLY A O 1
ATOM 517 N N . VAL A 1 68 ? 8.686 -0.024 -12.367 1.00 91.62 68 VAL A N 1
ATOM 518 C CA . VAL A 1 68 ? 8.490 -1.390 -11.860 1.00 91.62 68 VAL A CA 1
ATOM 519 C C . VAL A 1 68 ? 7.032 -1.629 -11.512 1.00 91.62 68 VAL A C 1
ATOM 521 O O . VAL A 1 68 ? 6.438 -0.913 -10.704 1.00 91.62 68 VAL A O 1
ATOM 524 N N . LYS A 1 69 ? 6.466 -2.677 -12.111 1.00 93.06 69 LYS A N 1
ATOM 525 C CA . LYS A 1 69 ? 5.094 -3.127 -11.877 1.00 93.06 69 LYS A CA 1
ATOM 526 C C . LYS A 1 69 ? 5.076 -4.456 -11.142 1.00 93.06 69 LYS A C 1
ATOM 528 O O . LYS A 1 69 ? 5.978 -5.277 -11.320 1.00 93.06 69 LYS A O 1
ATOM 533 N N . ILE A 1 70 ? 4.008 -4.687 -10.393 1.00 93.31 70 ILE A N 1
ATOM 534 C CA . ILE A 1 70 ? 3.737 -6.005 -9.827 1.00 93.31 70 ILE A CA 1
ATOM 535 C C . ILE A 1 70 ? 3.459 -7.004 -10.972 1.00 93.31 70 ILE A C 1
ATOM 537 O O . ILE A 1 70 ? 2.735 -6.656 -11.913 1.00 93.31 70 ILE A O 1
ATOM 541 N N . PRO A 1 71 ? 4.037 -8.221 -10.931 1.00 92.06 71 PRO A N 1
ATOM 542 C CA . PRO A 1 71 ? 3.853 -9.224 -11.981 1.00 92.06 71 PRO A CA 1
ATOM 543 C C . PRO A 1 71 ? 2.474 -9.904 -11.956 1.00 92.06 71 PRO A C 1
ATOM 545 O O . PRO A 1 71 ? 1.907 -10.139 -13.022 1.00 92.06 71 PRO A O 1
ATOM 548 N N . ASP A 1 72 ? 1.938 -10.191 -10.769 1.00 93.69 72 ASP A N 1
ATOM 549 C CA . ASP A 1 72 ? 0.694 -10.935 -10.533 1.00 93.69 72 ASP A CA 1
ATOM 550 C C . ASP A 1 72 ? 0.090 -10.597 -9.152 1.00 93.69 72 ASP A C 1
ATOM 552 O O . ASP A 1 72 ? 0.676 -9.849 -8.366 1.00 93.69 72 ASP A O 1
ATOM 556 N N . PHE A 1 73 ? -1.092 -11.138 -8.852 1.00 94.69 73 PHE A N 1
ATOM 557 C CA . PHE A 1 73 ? -1.806 -10.908 -7.588 1.00 94.69 73 PHE A CA 1
ATOM 558 C C . PHE A 1 73 ? -1.971 -12.175 -6.746 1.00 94.69 73 PHE A C 1
ATOM 560 O O . PHE A 1 73 ? -2.765 -12.177 -5.809 1.00 94.69 73 PHE A O 1
ATOM 567 N N . ASP A 1 74 ? -1.211 -13.237 -7.028 1.00 93.88 74 ASP A N 1
ATOM 568 C CA . ASP A 1 74 ? -1.390 -14.548 -6.381 1.00 93.88 74 ASP A CA 1
ATOM 569 C C . ASP A 1 74 ? -1.022 -14.526 -4.884 1.00 93.88 74 ASP A C 1
ATOM 571 O O . ASP A 1 74 ? -1.319 -15.449 -4.127 1.00 93.88 74 ASP A O 1
ATOM 575 N N . TRP A 1 75 ? -0.373 -13.451 -4.440 1.00 93.00 75 TRP A N 1
ATOM 5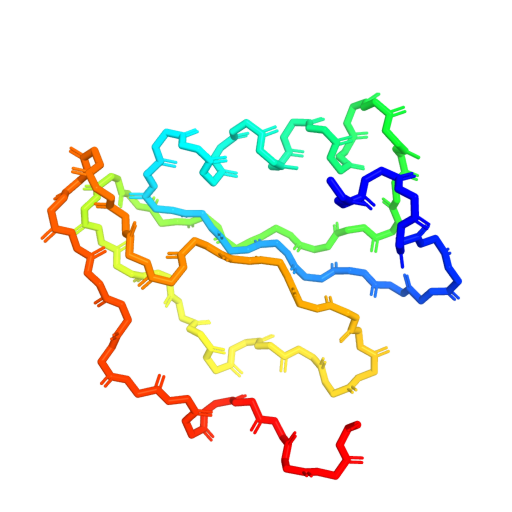76 C CA . TRP A 1 75 ? -0.023 -13.163 -3.051 1.00 93.00 75 TRP A CA 1
ATOM 577 C C . TRP A 1 75 ? -1.172 -12.528 -2.245 1.00 93.00 75 TRP A C 1
ATOM 579 O O . TRP A 1 75 ? -1.083 -12.436 -1.019 1.00 93.00 75 TRP A O 1
ATOM 589 N N . ILE A 1 76 ? -2.256 -12.101 -2.901 1.00 93.31 76 ILE A N 1
ATOM 590 C CA . ILE A 1 76 ? -3.469 -11.609 -2.243 1.00 93.31 76 ILE A CA 1
ATOM 591 C C . ILE A 1 76 ? -4.404 -12.801 -2.029 1.00 93.31 76 ILE A C 1
ATOM 593 O O . ILE A 1 76 ? -4.796 -13.470 -2.982 1.00 93.31 76 ILE A O 1
ATOM 597 N N . ALA A 1 77 ? -4.771 -13.076 -0.773 1.00 91.25 77 ALA A N 1
ATOM 598 C CA . ALA A 1 77 ? -5.670 -14.192 -0.476 1.00 91.25 77 ALA A CA 1
ATOM 599 C C . ALA A 1 77 ? -7.043 -13.984 -1.143 1.00 91.25 77 ALA A C 1
ATOM 601 O O . ALA A 1 77 ? -7.602 -12.889 -1.098 1.00 91.25 77 ALA A O 1
ATOM 602 N N . ALA A 1 78 ? -7.563 -15.036 -1.780 1.00 90.12 78 ALA A N 1
ATOM 603 C CA . ALA A 1 78 ? -8.742 -14.958 -2.643 1.00 90.12 78 ALA A CA 1
ATOM 604 C C . ALA A 1 78 ? -10.073 -14.811 -1.883 1.00 90.12 78 ALA A C 1
ATOM 606 O O . ALA A 1 78 ? -11.085 -14.460 -2.481 1.00 90.12 78 ALA A O 1
ATOM 607 N N . ASP A 1 79 ? -10.082 -15.108 -0.587 1.00 86.38 79 ASP A N 1
ATOM 608 C CA . ASP A 1 79 ? -11.248 -15.130 0.299 1.00 86.38 79 ASP A CA 1
ATOM 609 C C . ASP A 1 79 ? -11.360 -13.877 1.186 1.00 86.38 79 ASP A C 1
ATOM 611 O O . ASP A 1 79 ? -11.950 -13.923 2.266 1.00 86.38 79 ASP A O 1
ATOM 615 N N . ARG A 1 80 ? -10.778 -12.765 0.731 1.00 78.38 80 ARG A N 1
ATOM 616 C CA . ARG A 1 80 ? -10.740 -11.488 1.451 1.00 78.38 80 ARG A CA 1
ATOM 617 C C . ARG A 1 80 ? -11.909 -10.568 1.137 1.00 78.38 80 ARG A C 1
ATOM 619 O O . ARG A 1 80 ? -12.325 -10.508 -0.040 1.00 78.38 80 ARG A O 1
#

Nearest PDB structures (foldseek):
  7d4e-assembly1_A-2  TM=3.781E-01  e=2.278E+00  Trichoderma viride
  6k1m-assembly1_D  TM=4.781E-01  e=9.492E+00  Stenotrophomonas maltophilia R551-3
  2a9v-assembly1_A  TM=4.699E-01  e=7.741E+00  Thermoplasma acidophilum
  7kdn-assembly4_D  TM=2.364E-01  e=7.233E+00  Aspergillus fumigatus Af293

pLDDT: mean 92.83, std 4.33, range [70.12, 97.5]